Protein AF-A0A356CJ26-F1 (afdb_monomer)

Secondary structure (DSSP, 8-state):
-HHHHHHHHHHHHHHHHHHHHHHHHHSSPPSTTEEEEEEE-TTS-EEEEEEE-EEETTEEE--TTSSP-HHHHHHHH--EEEEEETTEEEEEE-----HHHHHHHHT-

Sequence (108 aa):
MIRKIAIGIVIAYASVVALFESLLGYYQPQSDGTLTITTTDAAGTEADRVLSSIRVKDRLYVAANHWPRAWYRQTLDNPDVMVTINGERAAYKAVSIGDEEHETVNSA

Structure (mmCIF, N/CA/C/O backbone):
data_AF-A0A356CJ26-F1
#
_entry.id   AF-A0A356CJ26-F1
#
loop_
_atom_site.group_PDB
_atom_site.id
_atom_site.type_symbol
_atom_site.label_atom_id
_atom_site.label_alt_id
_atom_site.label_comp_id
_atom_site.label_asym_id
_atom_site.label_entity_id
_atom_site.label_seq_id
_atom_site.pdbx_PDB_ins_code
_atom_site.Cartn_x
_atom_site.Cartn_y
_atom_site.Cartn_z
_atom_site.occupancy
_atom_site.B_iso_or_equiv
_atom_site.auth_seq_id
_atom_site.auth_comp_id
_atom_site.auth_asym_id
_atom_site.auth_atom_id
_atom_site.pdbx_PDB_model_num
ATOM 1 N N . MET A 1 1 ? 31.639 3.387 -44.462 1.00 74.62 1 MET A N 1
ATOM 2 C CA . MET A 1 1 ? 30.289 2.776 -44.468 1.00 74.62 1 MET A CA 1
ATOM 3 C C . MET A 1 1 ? 29.893 2.286 -43.075 1.00 74.62 1 MET A C 1
ATOM 5 O O . MET A 1 1 ? 28.924 2.796 -42.533 1.00 74.62 1 MET A O 1
ATOM 9 N N . ILE A 1 2 ? 30.711 1.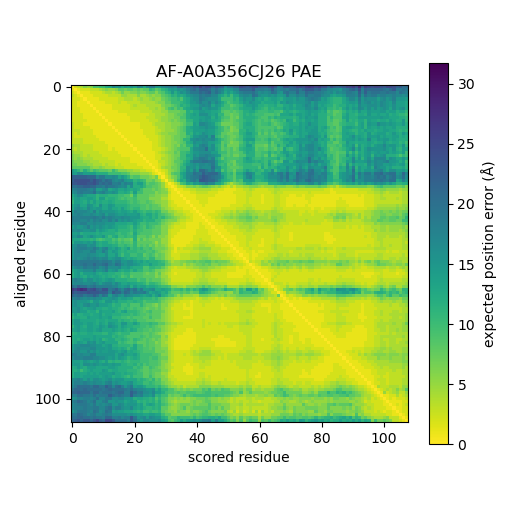437 -42.442 1.00 87.12 2 ILE A N 1
ATOM 10 C CA . ILE A 1 2 ? 30.500 0.883 -41.086 1.00 87.12 2 ILE A CA 1
ATOM 11 C C . ILE A 1 2 ? 30.218 1.948 -40.010 1.00 87.12 2 ILE A C 1
ATOM 13 O O . ILE A 1 2 ? 29.258 1.810 -39.268 1.00 87.12 2 ILE A O 1
ATOM 17 N N . ARG A 1 3 ? 30.970 3.059 -39.967 1.00 89.81 3 ARG A N 1
ATOM 18 C CA . ARG A 1 3 ? 30.736 4.144 -38.987 1.00 89.81 3 ARG A CA 1
ATOM 19 C C . ARG A 1 3 ? 29.329 4.752 -39.074 1.00 89.81 3 ARG A C 1
ATOM 21 O O . ARG A 1 3 ? 28.732 5.044 -38.049 1.00 89.81 3 ARG A O 1
ATOM 28 N N . LYS A 1 4 ? 28.797 4.938 -40.288 1.00 90.44 4 LYS A N 1
ATOM 29 C CA . LYS A 1 4 ? 27.446 5.490 -40.490 1.00 90.44 4 LYS A CA 1
ATOM 30 C C . LYS A 1 4 ? 26.374 4.488 -40.056 1.00 90.44 4 LYS A C 1
ATOM 32 O O . LYS A 1 4 ? 25.396 4.887 -39.441 1.00 90.44 4 LYS A O 1
ATOM 37 N N . ILE A 1 5 ? 26.605 3.202 -40.324 1.00 93.50 5 ILE A N 1
ATOM 38 C CA . ILE A 1 5 ? 25.736 2.105 -39.881 1.00 93.50 5 ILE A CA 1
ATOM 39 C C . ILE A 1 5 ? 25.729 2.020 -38.349 1.00 93.50 5 ILE A C 1
ATOM 41 O O . ILE A 1 5 ? 24.662 1.998 -37.754 1.00 93.50 5 ILE A O 1
ATOM 45 N N . ALA A 1 6 ? 26.899 2.065 -37.705 1.00 95.44 6 ALA A N 1
ATOM 46 C CA . ALA A 1 6 ? 27.014 2.026 -36.248 1.00 95.44 6 ALA A CA 1
ATOM 47 C C . ALA A 1 6 ? 26.295 3.208 -35.575 1.00 95.44 6 ALA A C 1
ATOM 49 O O . ALA A 1 6 ? 25.534 3.007 -34.635 1.00 95.44 6 ALA A O 1
ATOM 50 N N . ILE A 1 7 ? 26.476 4.428 -36.096 1.00 96.88 7 ILE A N 1
ATOM 51 C CA . ILE A 1 7 ? 25.756 5.613 -35.604 1.00 96.88 7 ILE A CA 1
ATOM 52 C C . ILE A 1 7 ? 24.243 5.443 -35.795 1.00 96.88 7 ILE A C 1
ATOM 54 O O . ILE A 1 7 ? 23.480 5.717 -34.874 1.00 96.88 7 ILE A O 1
ATOM 58 N N . GLY A 1 8 ? 23.810 4.951 -36.960 1.00 96.88 8 GLY A N 1
ATOM 59 C CA . GLY A 1 8 ? 22.398 4.682 -37.232 1.00 96.88 8 GLY A CA 1
ATOM 60 C C . GLY A 1 8 ? 21.783 3.677 -36.255 1.00 96.88 8 GLY A C 1
ATOM 61 O O . GLY A 1 8 ? 20.689 3.915 -35.756 1.00 96.88 8 GLY A O 1
ATOM 62 N N . ILE A 1 9 ? 22.507 2.604 -35.922 1.00 97.56 9 ILE A N 1
ATOM 63 C CA . ILE A 1 9 ? 22.068 1.596 -34.944 1.00 97.56 9 ILE A CA 1
ATOM 64 C C . ILE A 1 9 ? 21.911 2.212 -33.551 1.00 97.56 9 ILE A C 1
ATOM 66 O O . ILE A 1 9 ? 20.902 1.971 -32.895 1.00 97.56 9 ILE A O 1
ATOM 70 N N . VAL A 1 10 ? 22.870 3.031 -33.107 1.00 98.06 10 VAL A N 1
ATOM 71 C CA . VAL A 1 10 ? 22.801 3.688 -31.790 1.00 98.06 10 VAL A CA 1
ATOM 72 C C . VAL A 1 10 ? 21.599 4.626 -31.704 1.00 98.06 10 VAL A C 1
ATOM 74 O O . VAL A 1 10 ? 20.876 4.596 -30.711 1.00 98.06 10 VAL A O 1
ATOM 77 N N . ILE A 1 11 ? 21.355 5.424 -32.747 1.00 98.19 11 ILE A N 1
ATOM 78 C CA . ILE A 1 11 ? 20.201 6.331 -32.791 1.00 98.19 11 ILE A CA 1
ATOM 79 C C . ILE A 1 11 ? 18.897 5.532 -32.772 1.00 98.19 11 ILE A C 1
ATOM 81 O O . ILE A 1 11 ? 18.023 5.827 -31.964 1.00 98.19 11 ILE A O 1
ATOM 85 N N . ALA A 1 12 ? 18.782 4.496 -33.608 1.00 97.88 12 ALA A N 1
ATOM 86 C CA . ALA A 1 12 ? 17.591 3.654 -33.653 1.00 97.88 12 ALA A CA 1
ATOM 87 C C . ALA A 1 12 ? 17.308 3.002 -32.292 1.00 97.88 12 ALA A C 1
ATOM 89 O O . ALA A 1 12 ? 16.176 3.040 -31.816 1.00 97.88 12 ALA A O 1
ATOM 90 N N . TYR A 1 13 ? 18.339 2.467 -31.634 1.00 97.88 13 TYR A N 1
ATOM 91 C CA . TYR A 1 13 ? 18.213 1.894 -30.298 1.00 97.88 13 TYR A CA 1
ATOM 92 C C . TYR A 1 13 ? 17.757 2.936 -29.270 1.00 97.88 13 TYR A C 1
ATOM 94 O O . TYR A 1 13 ? 16.802 2.691 -28.539 1.00 97.88 13 TYR A O 1
ATOM 102 N N . ALA A 1 14 ? 18.384 4.116 -29.246 1.00 98.19 14 ALA A N 1
ATOM 103 C CA . ALA A 1 14 ? 18.005 5.188 -28.330 1.00 98.19 14 ALA A CA 1
ATOM 104 C C . ALA A 1 14 ? 16.548 5.635 -28.537 1.00 98.19 14 ALA A C 1
ATOM 106 O O . ALA A 1 14 ? 15.834 5.858 -27.563 1.00 98.19 14 ALA A O 1
ATOM 107 N N . SER A 1 15 ? 16.083 5.715 -29.788 1.00 98.00 15 SER A N 1
ATOM 108 C CA . SER A 1 15 ? 14.684 6.027 -30.100 1.00 98.00 15 SER A CA 1
ATOM 109 C C . SER A 1 15 ? 13.721 4.941 -29.620 1.00 98.00 15 SER A C 1
ATOM 111 O O . SER A 1 15 ? 12.669 5.271 -29.080 1.00 98.00 15 SER A O 1
ATOM 113 N N . VAL A 1 16 ? 14.078 3.660 -29.775 1.00 98.12 16 VAL A N 1
ATOM 114 C CA . VAL A 1 16 ? 13.275 2.541 -29.259 1.00 98.12 16 VAL A CA 1
ATOM 115 C C . VAL A 1 16 ? 13.189 2.609 -27.737 1.00 98.12 16 VAL A C 1
ATOM 117 O O . VAL A 1 16 ? 12.087 2.558 -27.203 1.00 98.12 16 VAL A O 1
ATOM 120 N N . VAL A 1 17 ? 14.315 2.792 -27.041 1.00 97.94 17 VAL A N 1
ATOM 121 C CA . VAL A 1 17 ? 14.335 2.926 -25.575 1.00 97.94 17 VAL A CA 1
ATOM 122 C C . VAL A 1 17 ? 13.473 4.102 -25.126 1.00 97.94 17 VAL A C 1
ATOM 124 O O . VAL A 1 17 ? 12.599 3.923 -24.288 1.00 97.94 17 VAL A O 1
ATOM 127 N N . ALA A 1 18 ? 13.651 5.284 -25.721 1.00 97.81 18 ALA A N 1
ATOM 128 C CA . ALA A 1 18 ? 12.865 6.463 -25.362 1.00 97.81 18 ALA A CA 1
ATOM 129 C C . ALA A 1 18 ? 11.354 6.239 -25.552 1.00 97.81 18 ALA A C 1
ATOM 131 O O . ALA A 1 18 ? 10.558 6.653 -24.706 1.00 97.81 18 ALA A O 1
ATOM 132 N N . LEU A 1 19 ? 10.957 5.560 -26.635 1.00 97.62 19 LEU A N 1
ATOM 133 C CA . LEU A 1 19 ? 9.562 5.206 -26.881 1.00 97.62 19 LEU A CA 1
ATOM 134 C C . LEU A 1 19 ? 9.045 4.221 -25.825 1.00 97.62 19 LEU A C 1
ATOM 136 O O . LEU A 1 19 ? 7.975 4.445 -25.269 1.00 97.62 19 LEU A O 1
ATOM 140 N N . PHE A 1 20 ? 9.802 3.166 -25.520 1.00 96.75 20 PHE A N 1
ATOM 141 C CA . PHE A 1 20 ? 9.425 2.173 -24.512 1.00 96.75 20 PHE A CA 1
ATOM 142 C C . PHE A 1 20 ? 9.281 2.783 -23.117 1.00 96.75 20 PHE A C 1
ATOM 144 O O . PHE A 1 20 ? 8.260 2.560 -22.479 1.00 96.75 20 PHE A O 1
ATOM 151 N N . GLU A 1 21 ? 10.244 3.585 -22.663 1.00 94.81 21 GLU A N 1
ATOM 152 C CA . GLU A 1 21 ? 10.176 4.258 -21.357 1.00 94.81 21 GLU A CA 1
ATOM 153 C C . GLU A 1 21 ? 8.987 5.226 -21.283 1.00 94.81 21 GLU A C 1
ATOM 155 O O . GLU A 1 21 ? 8.269 5.265 -20.284 1.00 94.81 21 GLU A O 1
ATOM 160 N N . SER A 1 22 ? 8.709 5.953 -22.372 1.00 95.44 22 SER A N 1
ATOM 161 C CA . SER A 1 22 ? 7.529 6.824 -22.452 1.00 95.44 22 SER A CA 1
ATOM 162 C C . SER A 1 22 ? 6.226 6.023 -22.373 1.00 95.44 22 SER A C 1
ATOM 164 O O . SER A 1 22 ? 5.294 6.439 -21.690 1.00 95.44 22 SER A O 1
ATOM 166 N N . LEU A 1 23 ? 6.158 4.865 -23.041 1.00 94.62 23 LEU A N 1
ATOM 167 C CA . LEU A 1 23 ? 5.000 3.968 -22.990 1.00 94.62 23 LEU A CA 1
ATOM 168 C C . LEU A 1 23 ? 4.844 3.330 -21.606 1.00 94.62 23 LEU A C 1
ATOM 170 O O . LEU A 1 23 ? 3.722 3.247 -21.123 1.00 94.62 23 LEU A O 1
ATOM 174 N N . LEU A 1 24 ? 5.934 2.918 -20.952 1.00 89.81 24 LEU A N 1
ATOM 175 C CA . LEU A 1 24 ? 5.899 2.401 -19.583 1.00 89.81 24 LEU A CA 1
ATOM 176 C C . LEU A 1 24 ? 5.402 3.464 -18.606 1.00 89.81 24 LEU A C 1
ATOM 178 O O . LEU A 1 24 ? 4.546 3.158 -17.790 1.00 89.81 24 LEU A O 1
ATOM 182 N N . GLY A 1 25 ? 5.881 4.704 -18.707 1.00 84.44 25 GLY A N 1
ATOM 183 C CA . GLY A 1 25 ? 5.373 5.804 -17.885 1.00 84.44 25 GLY A CA 1
ATOM 184 C C . GLY A 1 25 ? 3.906 6.141 -18.176 1.00 84.44 25 GLY A C 1
ATOM 185 O O . GLY A 1 25 ? 3.145 6.406 -17.253 1.00 84.44 25 GLY A O 1
ATOM 186 N N . TYR A 1 26 ? 3.485 6.097 -19.444 1.00 85.62 26 TYR A N 1
ATOM 187 C CA . TYR A 1 26 ? 2.106 6.398 -19.847 1.00 85.62 26 TYR A CA 1
ATOM 188 C C . TYR A 1 26 ? 1.105 5.299 -19.455 1.00 85.62 26 TYR A C 1
ATOM 190 O O . TYR A 1 26 ? -0.002 5.604 -19.020 1.00 85.62 26 TYR A O 1
ATOM 198 N N . TYR A 1 27 ? 1.491 4.029 -19.601 1.00 82.50 27 TYR A N 1
ATOM 199 C CA . TYR A 1 27 ? 0.672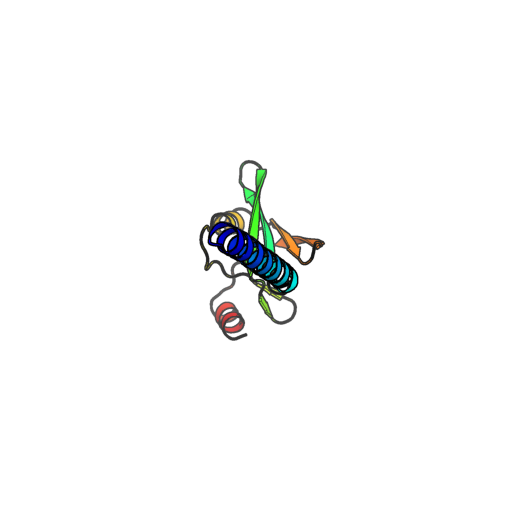 2.857 -19.273 1.00 82.50 27 TYR A CA 1
ATOM 200 C C . TYR A 1 27 ? 0.987 2.261 -17.900 1.00 82.50 27 TYR A C 1
ATOM 202 O O . TYR A 1 27 ? 0.511 1.167 -17.585 1.00 82.50 27 TYR A O 1
ATOM 210 N N . GLN A 1 28 ? 1.786 2.941 -17.078 1.00 76.06 28 GLN A N 1
ATOM 211 C CA . GLN A 1 28 ? 1.928 2.559 -15.683 1.00 76.06 28 GLN A CA 1
ATOM 212 C C . GLN A 1 28 ? 0.526 2.583 -15.066 1.00 76.06 28 GLN A C 1
ATOM 214 O O . GLN A 1 28 ? -0.182 3.582 -15.225 1.00 76.06 28 GLN A O 1
ATOM 219 N N . PRO A 1 29 ? 0.083 1.492 -14.416 1.00 61.59 29 PRO A N 1
ATOM 220 C CA . PRO A 1 29 ? -1.220 1.483 -13.778 1.00 61.59 29 PRO A CA 1
ATOM 221 C C . PRO A 1 29 ? -1.292 2.675 -12.822 1.00 61.59 29 PRO A C 1
ATOM 223 O O . PRO A 1 29 ? -0.432 2.838 -11.953 1.00 61.59 29 PRO A O 1
ATOM 226 N N . GLN A 1 30 ? -2.300 3.531 -13.011 1.00 65.06 30 GLN A N 1
ATOM 227 C CA . GLN A 1 30 ? -2.663 4.510 -11.993 1.00 65.06 30 GLN A CA 1
ATOM 228 C C . GLN A 1 30 ? -2.959 3.732 -10.708 1.00 65.06 30 GLN A C 1
ATOM 230 O O . GLN A 1 30 ? -3.367 2.576 -10.776 1.00 65.06 30 GLN A O 1
ATOM 235 N N . SER A 1 31 ? -2.730 4.331 -9.540 1.00 60.16 31 SER A N 1
ATOM 236 C CA . SER A 1 31 ? -2.812 3.677 -8.222 1.00 60.16 31 SER A CA 1
ATOM 237 C C . SER A 1 31 ? -4.160 3.019 -7.881 1.00 60.16 31 SER A C 1
ATOM 239 O O . SER A 1 31 ? -4.317 2.528 -6.764 1.00 60.16 31 SER A O 1
ATOM 241 N N . ASP A 1 32 ? -5.115 2.978 -8.809 1.00 64.69 32 ASP A N 1
ATOM 242 C CA . ASP A 1 32 ? -6.314 2.153 -8.764 1.00 64.69 32 ASP A CA 1
ATOM 243 C C . ASP A 1 32 ? -5.946 0.694 -8.466 1.00 64.69 32 ASP A C 1
ATOM 245 O O . ASP A 1 32 ? -5.371 -0.030 -9.275 1.00 64.69 32 ASP A O 1
ATOM 249 N N . GLY A 1 33 ? -6.250 0.276 -7.237 1.00 82.06 33 GLY A N 1
ATOM 250 C CA . GLY A 1 33 ? -5.913 -1.052 -6.721 1.00 82.06 33 GLY A CA 1
ATOM 251 C C . GLY A 1 33 ? -4.671 -1.093 -5.829 1.00 82.06 33 GLY A C 1
ATOM 252 O O . GLY A 1 33 ? -4.243 -2.177 -5.438 1.00 82.06 33 GLY A O 1
ATOM 253 N N . THR A 1 34 ? -4.102 0.057 -5.453 1.00 89.56 34 THR A N 1
ATOM 254 C CA . THR A 1 34 ? -3.064 0.159 -4.416 1.00 89.56 34 THR A CA 1
ATOM 255 C C . THR A 1 34 ? -3.413 1.181 -3.338 1.00 89.56 34 THR A C 1
ATOM 257 O O . THR A 1 34 ? -4.291 2.026 -3.507 1.00 89.56 34 THR A O 1
ATOM 260 N N . LEU A 1 35 ? -2.750 1.064 -2.193 1.00 93.12 35 LEU A N 1
ATOM 261 C CA . LEU A 1 35 ? -2.728 2.054 -1.122 1.00 93.12 35 LEU A CA 1
ATOM 262 C C . LEU A 1 35 ? -1.343 2.079 -0.487 1.00 93.12 35 LEU A C 1
ATOM 264 O O . LEU A 1 35 ? -0.628 1.076 -0.523 1.00 93.12 35 LEU A O 1
ATOM 268 N N . THR A 1 36 ? -0.991 3.195 0.139 1.00 94.50 36 THR A N 1
ATOM 269 C CA . THR A 1 36 ? 0.165 3.261 1.037 1.00 94.50 36 THR A CA 1
ATOM 270 C C . THR A 1 36 ? -0.332 3.224 2.471 1.00 94.50 36 THR A C 1
ATOM 272 O O . THR A 1 36 ? -1.078 4.114 2.873 1.00 94.50 36 THR A O 1
ATOM 275 N N . ILE A 1 37 ? 0.070 2.211 3.236 1.00 96.00 37 ILE A N 1
ATOM 276 C CA . ILE A 1 37 ? -0.099 2.187 4.690 1.00 96.00 37 ILE A CA 1
ATOM 277 C C . ILE A 1 37 ? 1.153 2.780 5.338 1.00 96.00 37 ILE A C 1
ATOM 279 O O . ILE A 1 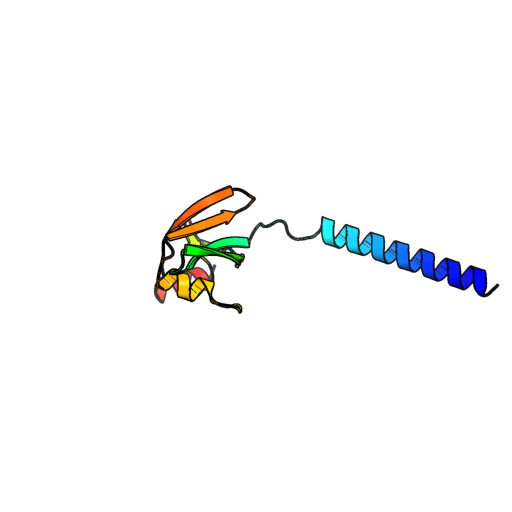37 ? 2.269 2.410 4.974 1.00 96.00 37 ILE A O 1
ATOM 283 N N . THR A 1 38 ? 0.961 3.677 6.294 1.00 97.38 38 THR A N 1
ATOM 284 C CA . THR A 1 38 ? 2.012 4.216 7.154 1.00 97.38 38 THR A CA 1
ATOM 285 C C . THR A 1 38 ? 1.791 3.678 8.559 1.00 97.38 38 THR A C 1
ATOM 287 O O . THR A 1 38 ? 0.746 3.929 9.168 1.00 97.38 38 THR A O 1
ATOM 290 N N . THR A 1 39 ? 2.766 2.930 9.065 1.00 97.00 39 THR A N 1
ATOM 291 C CA . THR A 1 39 ? 2.772 2.374 10.423 1.00 97.00 39 THR A CA 1
ATOM 292 C C . THR A 1 39 ? 3.808 3.086 11.277 1.00 97.00 39 THR A C 1
ATOM 294 O O . THR A 1 39 ? 4.856 3.488 10.776 1.00 97.00 39 THR A O 1
ATOM 297 N N . THR A 1 40 ? 3.535 3.218 12.571 1.00 95.38 40 THR A N 1
ATOM 298 C CA . THR A 1 40 ? 4.456 3.835 13.531 1.00 95.38 40 THR A CA 1
ATOM 299 C C . THR A 1 40 ? 4.976 2.772 14.486 1.00 95.38 40 THR A C 1
ATOM 301 O O . THR A 1 40 ? 4.188 2.067 15.118 1.00 95.38 40 THR A O 1
ATOM 304 N N . ASP A 1 41 ? 6.297 2.636 14.583 1.00 91.88 41 ASP A N 1
ATOM 305 C CA . ASP A 1 41 ? 6.921 1.703 15.520 1.00 91.88 41 ASP A CA 1
ATOM 306 C C . ASP A 1 41 ? 6.942 2.231 16.968 1.00 91.88 41 ASP A C 1
ATOM 308 O O . ASP A 1 41 ? 6.552 3.362 17.259 1.00 91.88 41 ASP A O 1
ATOM 312 N N . ALA A 1 42 ? 7.421 1.402 17.900 1.00 89.88 42 ALA A N 1
ATOM 313 C CA . ALA A 1 42 ? 7.500 1.753 19.319 1.00 89.88 42 ALA A CA 1
ATOM 314 C C . ALA A 1 42 ? 8.446 2.934 19.623 1.00 89.88 42 ALA A C 1
ATOM 316 O O . ALA A 1 42 ? 8.344 3.533 20.692 1.00 89.88 42 ALA A O 1
ATOM 317 N N . ALA A 1 43 ? 9.363 3.270 18.710 1.00 92.12 43 ALA A N 1
ATOM 318 C CA . ALA A 1 43 ? 10.239 4.434 18.824 1.00 92.12 43 ALA A CA 1
ATOM 319 C C . ALA A 1 43 ? 9.609 5.706 18.222 1.00 92.12 43 ALA A C 1
ATOM 321 O O . ALA A 1 43 ? 10.227 6.769 18.270 1.00 92.12 43 ALA A O 1
ATOM 322 N N . GLY A 1 44 ? 8.393 5.615 17.672 1.00 92.25 44 GLY A N 1
ATOM 323 C CA . GLY A 1 44 ? 7.714 6.719 16.998 1.00 92.25 44 GLY A CA 1
ATOM 324 C C . GLY A 1 44 ? 8.140 6.908 15.540 1.00 92.25 44 GLY A C 1
ATOM 325 O O . GLY A 1 44 ? 7.809 7.930 14.944 1.00 92.25 44 GLY A O 1
ATOM 326 N N . THR A 1 45 ? 8.873 5.958 14.954 1.00 95.00 45 THR A N 1
ATOM 327 C CA . THR A 1 45 ? 9.329 6.047 13.563 1.00 95.00 45 THR A CA 1
ATOM 328 C C . THR A 1 45 ? 8.218 5.593 12.626 1.00 95.00 45 THR A C 1
ATOM 330 O O . THR A 1 45 ? 7.719 4.472 12.748 1.00 95.00 45 THR A O 1
ATOM 333 N N . GLU A 1 46 ? 7.845 6.449 11.675 1.00 95.44 46 GLU A N 1
ATOM 334 C CA . GLU A 1 46 ? 6.911 6.093 10.607 1.00 95.44 46 GLU A CA 1
ATOM 335 C C . GLU A 1 46 ? 7.608 5.287 9.502 1.00 95.44 46 GLU A C 1
ATOM 337 O O . GLU A 1 46 ? 8.734 5.590 9.098 1.00 95.44 46 GLU A O 1
ATOM 342 N N . ALA A 1 47 ? 6.920 4.271 8.988 1.00 94.69 47 ALA A N 1
ATOM 343 C CA . ALA A 1 47 ? 7.354 3.478 7.849 1.00 94.69 47 ALA A CA 1
ATOM 344 C C . ALA A 1 47 ? 6.206 3.290 6.854 1.00 94.69 47 ALA A C 1
ATOM 346 O O . ALA A 1 47 ? 5.118 2.842 7.218 1.00 94.69 47 ALA A O 1
ATOM 347 N N . ASP A 1 48 ? 6.484 3.581 5.584 1.00 94.94 48 ASP A N 1
ATOM 348 C CA . ASP A 1 48 ? 5.515 3.455 4.500 1.00 94.94 48 ASP A CA 1
ATOM 349 C C . ASP A 1 48 ? 5.610 2.101 3.800 1.00 94.94 48 ASP A C 1
ATOM 351 O O . ASP A 1 48 ? 6.694 1.554 3.550 1.00 94.94 48 ASP A O 1
ATOM 355 N N . ARG A 1 49 ? 4.451 1.578 3.397 1.00 93.88 49 ARG A N 1
ATOM 356 C CA . ARG A 1 49 ? 4.365 0.393 2.554 1.00 93.88 49 ARG A CA 1
ATOM 357 C C . ARG A 1 49 ? 3.238 0.500 1.539 1.00 93.88 49 ARG A C 1
ATOM 359 O O . ARG A 1 49 ? 2.078 0.649 1.900 1.00 93.88 49 ARG A O 1
ATOM 366 N N . VAL A 1 50 ? 3.583 0.310 0.267 1.00 92.19 50 VAL A N 1
ATOM 367 C CA . VAL A 1 50 ? 2.597 0.140 -0.807 1.00 92.19 50 VAL A CA 1
ATOM 368 C C . VAL A 1 50 ? 2.048 -1.286 -0.774 1.00 92.19 50 VAL A C 1
ATOM 370 O O . VAL A 1 50 ? 2.815 -2.255 -0.754 1.00 92.19 50 VAL A O 1
ATOM 373 N N . LEU A 1 51 ? 0.725 -1.401 -0.758 1.00 91.94 51 LEU A N 1
ATOM 374 C CA . LEU A 1 51 ? -0.033 -2.648 -0.732 1.00 91.94 51 LEU A CA 1
ATOM 375 C C . LEU A 1 51 ? -1.109 -2.623 -1.815 1.00 91.94 51 LEU A C 1
ATOM 377 O O . LEU A 1 51 ? -1.596 -1.557 -2.189 1.00 91.94 51 LEU A O 1
ATOM 381 N N . SER A 1 52 ? -1.516 -3.801 -2.283 1.00 90.56 52 SER A N 1
ATOM 382 C CA . SER A 1 52 ? -2.730 -3.932 -3.087 1.00 90.56 52 SER A CA 1
ATOM 383 C C . SER A 1 52 ? -3.951 -3.608 -2.227 1.00 90.56 52 SER A C 1
ATOM 385 O O . SER A 1 52 ? -4.074 -4.127 -1.116 1.00 90.56 52 SER A O 1
ATOM 387 N N . SER A 1 53 ? -4.839 -2.759 -2.737 1.00 90.69 53 SER A N 1
ATOM 388 C CA . SER A 1 53 ? -6.102 -2.422 -2.091 1.00 90.69 53 SER A CA 1
ATOM 389 C C . SER A 1 53 ? -7.219 -3.308 -2.633 1.00 90.69 53 SER A C 1
ATOM 391 O O . SER A 1 53 ? -7.424 -3.413 -3.840 1.00 90.69 53 SER A O 1
ATOM 393 N N . ILE A 1 54 ? -7.944 -3.955 -1.724 1.00 91.00 54 ILE A N 1
ATOM 394 C CA . ILE A 1 54 ? -9.111 -4.776 -2.042 1.00 91.00 54 ILE A CA 1
ATOM 395 C C . ILE A 1 54 ? -10.323 -4.074 -1.434 1.00 91.00 54 ILE A C 1
ATOM 397 O O . ILE A 1 54 ? -10.343 -3.788 -0.236 1.00 91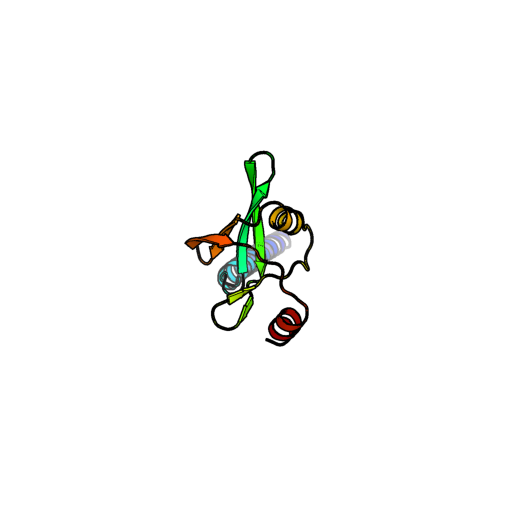.00 54 ILE A O 1
ATOM 401 N N . ARG A 1 55 ? -11.327 -3.755 -2.252 1.00 89.75 55 ARG A N 1
ATOM 402 C CA . ARG A 1 55 ? -12.563 -3.107 -1.796 1.00 89.75 55 ARG A CA 1
ATOM 403 C C . ARG A 1 55 ? -13.716 -4.088 -1.907 1.00 89.75 55 ARG A C 1
ATOM 405 O O . ARG A 1 55 ? -14.071 -4.491 -3.008 1.00 89.75 55 ARG A O 1
ATOM 412 N N . VAL A 1 56 ? -14.310 -4.436 -0.770 1.00 89.06 56 VAL A N 1
ATOM 413 C CA . VAL A 1 56 ? -15.514 -5.272 -0.713 1.00 89.06 56 VAL A CA 1
ATOM 414 C C . VAL A 1 56 ? -16.567 -4.505 0.071 1.00 89.06 56 VAL A C 1
ATOM 416 O O . VAL A 1 56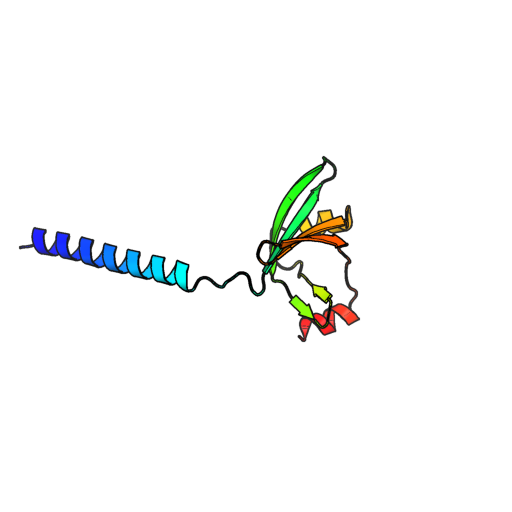 ? -16.365 -4.193 1.246 1.00 89.06 56 VAL A O 1
ATOM 419 N N . LYS A 1 57 ? -17.692 -4.191 -0.585 1.00 86.62 57 LYS A N 1
ATOM 420 C CA . LYS A 1 57 ? -18.719 -3.274 -0.057 1.00 86.62 57 LYS A CA 1
ATOM 421 C C . LYS A 1 57 ? -18.068 -1.930 0.326 1.00 86.62 57 LYS A C 1
ATOM 423 O O . LYS A 1 57 ? -17.327 -1.373 -0.476 1.00 86.62 57 LYS A O 1
ATOM 428 N N . ASP A 1 58 ? -18.287 -1.456 1.550 1.00 86.25 58 ASP A N 1
ATOM 429 C CA . ASP A 1 58 ? -17.751 -0.190 2.068 1.00 86.25 58 ASP A CA 1
ATOM 430 C C . ASP A 1 58 ? -16.462 -0.369 2.892 1.00 86.25 58 ASP A C 1
ATOM 432 O O . ASP A 1 58 ? -16.098 0.496 3.690 1.00 86.25 58 ASP A O 1
ATOM 436 N N . ARG A 1 59 ? -15.778 -1.514 2.757 1.00 89.69 59 ARG A N 1
ATOM 437 C CA . ARG A 1 59 ? -14.578 -1.846 3.535 1.00 89.69 59 ARG A CA 1
ATOM 438 C C . ARG A 1 59 ? -13.341 -1.978 2.657 1.00 89.69 59 ARG A C 1
ATOM 440 O O . ARG A 1 59 ? -13.399 -2.429 1.511 1.00 89.69 59 ARG A O 1
ATOM 447 N N . LEU A 1 60 ? -12.214 -1.585 3.242 1.00 92.69 60 LEU A N 1
ATOM 448 C CA . LEU A 1 60 ? -10.893 -1.632 2.640 1.00 92.69 60 LEU A CA 1
ATOM 449 C C . LEU A 1 60 ? -10.078 -2.752 3.281 1.00 92.69 60 LEU A C 1
ATOM 451 O O . LEU A 1 60 ? -9.902 -2.778 4.497 1.00 92.69 60 LEU A O 1
ATOM 455 N N . TYR A 1 61 ? -9.558 -3.642 2.447 1.00 93.69 61 TYR A N 1
ATOM 456 C CA . TYR A 1 61 ? -8.777 -4.796 2.858 1.00 93.69 61 TYR A CA 1
ATOM 457 C C . TYR A 1 61 ? -7.394 -4.765 2.217 1.00 93.69 61 TYR A C 1
ATOM 459 O O . TYR A 1 61 ? -7.199 -4.267 1.105 1.00 93.69 61 TYR A O 1
ATOM 467 N N . VAL A 1 62 ? -6.437 -5.346 2.935 1.00 93.62 62 VAL A N 1
ATOM 468 C CA . VAL A 1 62 ? -5.074 -5.596 2.469 1.00 93.62 62 VAL A CA 1
ATOM 469 C C . VAL A 1 62 ? -4.664 -7.008 2.848 1.00 93.62 62 VAL A C 1
ATOM 471 O O . VAL A 1 62 ? -5.016 -7.506 3.916 1.00 93.62 62 VAL A O 1
ATOM 474 N N . ALA A 1 63 ? -3.885 -7.651 1.986 1.00 92.06 63 ALA A N 1
ATOM 475 C CA . ALA A 1 63 ? -3.345 -8.974 2.258 1.00 92.06 63 ALA A CA 1
ATOM 476 C C . ALA A 1 63 ? -1.904 -8.877 2.777 1.00 92.06 63 ALA A C 1
ATOM 478 O O . ALA A 1 63 ? -1.033 -8.267 2.155 1.00 92.06 63 ALA A O 1
ATOM 479 N N . ALA A 1 64 ? -1.610 -9.567 3.881 1.00 90.62 64 ALA A N 1
ATOM 480 C CA . ALA A 1 64 ? -0.249 -9.742 4.390 1.00 90.62 64 ALA A CA 1
ATOM 481 C C . ALA A 1 64 ? 0.522 -10.843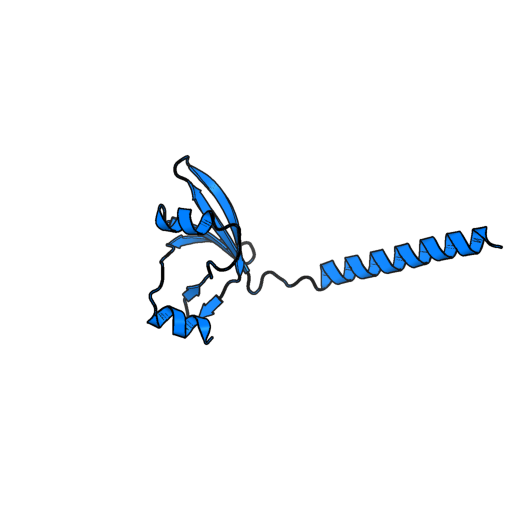 3.632 1.00 90.62 64 ALA A C 1
ATOM 483 O O . ALA A 1 64 ? 1.185 -11.684 4.237 1.00 90.62 64 ALA A O 1
ATOM 484 N N . ASN A 1 65 ? 0.431 -10.870 2.300 1.00 84.31 65 ASN A N 1
ATOM 485 C CA . ASN A 1 65 ? 0.993 -11.927 1.454 1.00 84.31 65 ASN A CA 1
ATOM 486 C C . ASN A 1 65 ? 2.439 -11.644 0.991 1.00 84.31 65 ASN A C 1
ATOM 488 O O . ASN A 1 65 ? 3.244 -12.574 0.935 1.00 84.31 65 ASN A O 1
ATOM 492 N N . HIS A 1 66 ? 2.833 -10.388 0.766 1.00 77.69 66 HIS A N 1
ATOM 493 C CA . HIS A 1 66 ? 4.164 -10.047 0.230 1.00 77.69 66 HIS A CA 1
ATOM 494 C C . HIS A 1 66 ? 5.200 -9.675 1.306 1.00 77.69 66 HIS A C 1
ATOM 496 O O . HIS A 1 66 ? 4.866 -9.105 2.342 1.00 77.69 66 HIS A O 1
ATOM 502 N N . TRP A 1 67 ? 6.478 -9.985 1.059 1.00 71.88 67 TRP A N 1
ATOM 503 C CA . TRP A 1 67 ? 7.612 -9.543 1.885 1.00 71.88 67 TRP A CA 1
ATOM 504 C C . TRP A 1 67 ? 8.151 -8.175 1.430 1.00 71.88 67 TRP A C 1
ATOM 506 O O . TRP A 1 67 ? 8.081 -7.861 0.238 1.00 71.88 67 TRP A O 1
ATOM 516 N N . PRO A 1 68 ? 8.744 -7.368 2.332 1.00 87.69 68 PRO A N 1
ATOM 517 C CA . PRO A 1 68 ? 8.812 -7.512 3.796 1.00 87.69 68 PRO A CA 1
ATOM 518 C C . PRO A 1 68 ? 7.492 -7.183 4.529 1.00 87.69 68 PRO A C 1
ATOM 520 O O . PRO A 1 68 ? 6.712 -6.344 4.087 1.00 87.69 68 PRO A O 1
ATOM 523 N N . ARG A 1 69 ? 7.270 -7.825 5.690 1.00 91.94 69 ARG A N 1
ATOM 524 C CA . ARG A 1 69 ? 6.024 -7.755 6.497 1.00 91.94 69 ARG A CA 1
ATOM 525 C C . ARG A 1 69 ? 6.182 -7.037 7.848 1.00 91.94 69 ARG A C 1
ATOM 527 O O . ARG A 1 69 ? 5.490 -7.362 8.809 1.00 91.94 69 ARG A O 1
ATOM 534 N N . ALA A 1 70 ? 7.127 -6.104 7.960 1.00 92.44 70 ALA A N 1
ATOM 535 C CA . ALA A 1 70 ? 7.298 -5.326 9.191 1.00 92.44 70 ALA A CA 1
ATOM 536 C C . ALA A 1 70 ? 6.019 -4.549 9.547 1.00 92.44 70 ALA A C 1
ATOM 538 O O . ALA A 1 70 ? 5.569 -4.642 10.684 1.00 92.44 70 ALA A O 1
ATOM 539 N N . TRP A 1 71 ? 5.396 -3.923 8.542 1.00 93.94 71 TRP A N 1
ATOM 540 C CA . TRP A 1 71 ? 4.117 -3.220 8.660 1.00 93.94 71 TRP A CA 1
ATOM 541 C C . TRP A 1 71 ? 3.042 -4.079 9.341 1.00 93.94 71 TRP A C 1
ATOM 543 O O . TRP A 1 71 ? 2.401 -3.622 10.272 1.00 93.94 71 TRP A O 1
ATOM 553 N N . TYR A 1 72 ? 2.899 -5.354 8.955 1.00 95.00 72 TYR A N 1
ATOM 554 C CA . TYR A 1 72 ? 1.866 -6.232 9.508 1.00 95.00 72 TYR A CA 1
ATOM 555 C C . TYR A 1 72 ? 2.061 -6.448 11.011 1.00 95.00 72 TYR A C 1
ATOM 557 O O . TYR A 1 72 ? 1.126 -6.294 11.786 1.00 95.00 72 TYR A O 1
ATOM 565 N N . ARG A 1 73 ? 3.292 -6.740 11.448 1.00 93.06 73 ARG A N 1
ATOM 566 C CA . ARG A 1 73 ? 3.586 -6.891 12.883 1.00 93.06 73 ARG A CA 1
ATOM 567 C C . ARG A 1 73 ? 3.346 -5.587 13.639 1.00 93.06 73 ARG A C 1
ATOM 569 O O . ARG A 1 73 ? 2.717 -5.612 14.685 1.00 93.06 73 ARG A O 1
ATOM 576 N N . GLN A 1 74 ? 3.756 -4.459 13.061 1.00 94.69 74 GLN A N 1
ATOM 577 C CA . GLN A 1 74 ? 3.506 -3.146 13.650 1.00 94.69 74 GLN A CA 1
ATOM 578 C C . GLN A 1 74 ? 2.008 -2.852 13.782 1.00 94.69 74 GLN A C 1
ATOM 580 O O . GLN A 1 74 ? 1.619 -2.303 14.799 1.00 94.69 74 GLN A O 1
ATOM 585 N N . THR A 1 75 ? 1.157 -3.283 12.840 1.00 95.62 75 THR A N 1
ATOM 586 C CA . THR A 1 75 ? -0.305 -3.132 12.983 1.00 95.62 75 THR A CA 1
ATOM 587 C C . THR A 1 75 ? -0.921 -3.991 14.086 1.00 95.62 75 THR A C 1
ATOM 589 O O . THR A 1 75 ? -1.996 -3.658 14.575 1.00 95.62 75 THR A O 1
ATOM 592 N N . LEU A 1 76 ? -0.267 -5.091 14.482 1.00 93.75 76 LEU A N 1
ATOM 593 C CA . LEU A 1 76 ? -0.712 -5.901 15.621 1.00 93.75 76 LEU A CA 1
ATOM 594 C C . LEU A 1 76 ? -0.388 -5.212 16.954 1.00 93.75 76 LEU A C 1
ATOM 596 O O . LEU A 1 76 ? -1.171 -5.323 17.893 1.00 93.75 76 LEU A O 1
ATOM 600 N N . ASP A 1 77 ? 0.736 -4.494 17.016 1.00 93.62 77 ASP A N 1
ATOM 601 C CA . ASP A 1 77 ? 1.181 -3.772 18.214 1.00 93.62 77 ASP A CA 1
ATOM 602 C C . ASP A 1 77 ? 0.513 -2.388 18.336 1.00 93.62 77 ASP A C 1
ATOM 604 O O . ASP A 1 77 ? 0.087 -1.986 19.418 1.00 93.62 77 ASP A O 1
ATOM 608 N N . ASN A 1 78 ? 0.403 -1.664 17.219 1.00 95.69 78 ASN A N 1
ATOM 609 C CA . ASN A 1 78 ? -0.239 -0.361 17.092 1.00 95.69 78 ASN A CA 1
ATOM 610 C C . ASN A 1 78 ? -1.201 -0.360 15.884 1.00 95.69 78 ASN A C 1
ATOM 612 O O . ASN A 1 78 ? -0.759 -0.206 14.742 1.00 95.69 78 ASN A O 1
ATOM 616 N N . PRO A 1 79 ? -2.516 -0.526 16.111 1.00 96.62 79 PRO A N 1
ATOM 617 C CA . PRO A 1 79 ? -3.490 -0.616 15.029 1.00 96.62 79 PRO A CA 1
ATOM 618 C C . PRO A 1 79 ? -3.832 0.740 14.399 1.00 96.62 79 PRO A C 1
ATOM 620 O O . PRO A 1 79 ? -4.477 0.757 13.351 1.00 96.62 79 PRO A O 1
ATOM 623 N N . ASP A 1 80 ? -3.445 1.862 15.007 1.00 97.38 80 ASP A N 1
ATOM 624 C CA . ASP A 1 80 ? -3.736 3.188 14.468 1.00 97.38 80 ASP A CA 1
ATOM 625 C C . ASP A 1 80 ? -2.716 3.525 13.371 1.00 97.38 80 ASP A C 1
ATOM 627 O O . ASP A 1 80 ? -1.512 3.630 13.614 1.00 97.38 80 ASP A O 1
ATOM 631 N N . VAL A 1 81 ? -3.202 3.659 12.137 1.00 97.44 81 VAL A N 1
ATOM 632 C CA . VAL A 1 81 ? -2.373 3.813 10.934 1.00 97.44 81 VAL A CA 1
ATOM 633 C C . VAL A 1 81 ? -2.865 4.959 10.066 1.00 97.44 81 VAL A C 1
ATOM 635 O O . VAL A 1 81 ? -4.044 5.317 10.081 1.00 97.44 81 VAL A O 1
ATOM 638 N N . MET A 1 82 ? -1.974 5.503 9.240 1.00 97.88 82 MET A N 1
ATOM 639 C CA . MET A 1 82 ? -2.382 6.391 8.153 1.00 97.88 82 MET A CA 1
ATOM 640 C C . MET A 1 82 ? -2.451 5.596 6.856 1.00 97.88 82 MET A C 1
ATOM 642 O O . MET A 1 82 ? -1.594 4.760 6.581 1.00 97.88 82 MET A O 1
ATOM 646 N N . VAL A 1 83 ? -3.467 5.862 6.045 1.00 96.56 83 VAL A N 1
ATOM 647 C CA . VAL A 1 83 ? -3.608 5.265 4.719 1.00 96.56 83 VAL A CA 1
ATOM 648 C C . VAL A 1 83 ? -3.697 6.379 3.696 1.00 96.56 83 VAL A C 1
ATOM 650 O O . VAL A 1 83 ? -4.474 7.319 3.862 1.00 96.56 83 VAL A O 1
ATOM 653 N N . THR A 1 84 ? -2.893 6.264 2.642 1.0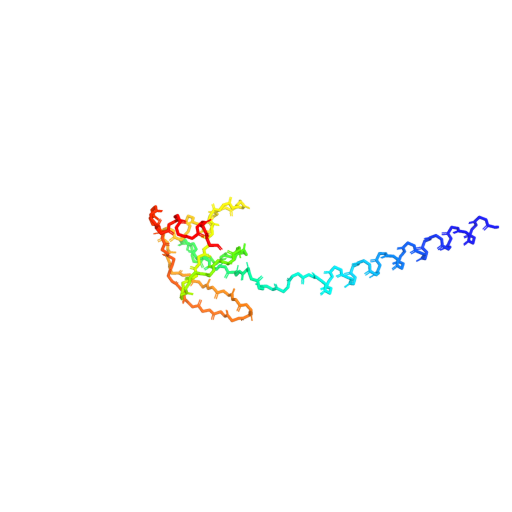0 95.44 84 THR A N 1
ATOM 654 C CA . THR A 1 84 ? -2.900 7.178 1.503 1.00 95.44 84 THR A CA 1
ATOM 655 C C . THR A 1 84 ? -3.415 6.463 0.262 1.00 95.44 84 THR A C 1
ATOM 657 O O . THR A 1 84 ? -2.868 5.431 -0.132 1.00 95.44 84 THR A O 1
ATOM 660 N N . ILE A 1 85 ? -4.454 7.016 -0.363 1.00 91.69 85 ILE A N 1
ATOM 661 C CA . ILE A 1 85 ? -5.047 6.512 -1.608 1.00 91.69 85 ILE A CA 1
ATOM 662 C C . ILE A 1 85 ? -5.228 7.697 -2.546 1.00 91.69 85 ILE A C 1
ATOM 664 O O . ILE A 1 85 ? -5.819 8.696 -2.156 1.00 91.69 85 ILE A O 1
ATOM 668 N N . ASN A 1 86 ? -4.718 7.602 -3.776 1.00 88.19 86 ASN A N 1
ATOM 669 C CA . ASN A 1 86 ? -4.838 8.665 -4.784 1.00 88.19 86 ASN A CA 1
ATOM 670 C C . ASN A 1 86 ? -4.384 10.054 -4.272 1.00 88.19 86 ASN A C 1
ATOM 672 O O . ASN A 1 86 ? -4.941 11.081 -4.643 1.00 88.19 86 ASN A O 1
ATOM 676 N N . GLY A 1 87 ? -3.367 10.078 -3.402 1.00 88.00 87 GLY A N 1
ATOM 677 C CA . GLY A 1 87 ? -2.825 11.297 -2.788 1.00 88.00 87 GLY A CA 1
ATOM 678 C C . GLY A 1 87 ? -3.575 11.793 -1.546 1.00 88.00 87 GLY A C 1
ATOM 679 O O . GLY A 1 87 ? -3.059 12.657 -0.841 1.00 88.00 87 GLY A O 1
ATOM 680 N N . GLU A 1 88 ? -4.739 11.229 -1.224 1.00 91.56 88 GLU A N 1
ATOM 681 C CA . GLU A 1 88 ? -5.496 11.571 -0.020 1.00 91.56 88 GLU A CA 1
ATOM 682 C C . GLU A 1 88 ? -5.058 10.701 1.158 1.00 91.56 88 GLU A C 1
ATOM 684 O O . GLU A 1 88 ? -5.148 9.474 1.097 1.00 91.56 88 GLU A O 1
ATOM 689 N N . ARG A 1 89 ? -4.587 11.341 2.236 1.00 95.31 89 ARG A N 1
ATOM 690 C CA . ARG A 1 89 ? -4.128 10.684 3.468 1.00 95.31 89 ARG A CA 1
ATOM 691 C C . ARG A 1 89 ? -5.185 10.815 4.562 1.00 95.31 89 ARG A C 1
ATOM 693 O O . ARG A 1 89 ? -5.578 11.925 4.910 1.00 95.31 89 ARG A O 1
ATOM 700 N N . ALA A 1 90 ? -5.600 9.691 5.140 1.00 96.50 90 ALA A N 1
ATOM 701 C CA . ALA A 1 90 ? -6.581 9.643 6.223 1.00 96.50 90 ALA A CA 1
ATOM 702 C C . ALA A 1 90 ? -6.187 8.630 7.308 1.00 96.50 90 ALA A C 1
ATOM 704 O O . ALA A 1 90 ? -5.407 7.709 7.059 1.00 96.50 90 ALA A O 1
ATOM 705 N N . ALA A 1 91 ? -6.708 8.828 8.520 1.00 97.25 91 ALA A N 1
ATOM 706 C CA . ALA A 1 91 ? -6.483 7.936 9.654 1.00 97.25 91 ALA A CA 1
ATOM 707 C C . ALA A 1 91 ? -7.420 6.723 9.588 1.00 97.25 91 ALA A C 1
ATOM 709 O O . ALA A 1 91 ? -8.615 6.868 9.322 1.00 97.25 91 ALA A O 1
ATOM 710 N N . TYR A 1 92 ? -6.876 5.539 9.856 1.00 96.62 92 TYR A N 1
ATOM 711 C CA . TYR A 1 92 ? -7.590 4.266 9.877 1.00 96.62 92 TYR A CA 1
ATOM 712 C C . TYR A 1 92 ? -7.180 3.443 11.095 1.00 96.62 92 TYR A C 1
ATOM 714 O O . TYR A 1 92 ? -6.130 3.661 11.696 1.00 96.62 92 TYR A O 1
ATOM 722 N N . LYS A 1 93 ? -8.006 2.444 11.410 1.00 96.62 93 LYS A N 1
ATOM 723 C CA . LYS A 1 93 ? -7.693 1.414 12.395 1.00 96.62 93 LYS A CA 1
ATOM 724 C C . LYS A 1 93 ? -7.562 0.061 11.705 1.00 96.62 93 LYS A C 1
ATOM 726 O O . LYS A 1 93 ? -8.523 -0.416 11.102 1.00 96.62 93 LYS A O 1
ATOM 731 N N . ALA A 1 94 ? -6.384 -0.544 11.788 1.00 96.06 94 ALA A N 1
ATOM 732 C CA . ALA A 1 94 ? -6.118 -1.874 11.266 1.00 96.06 94 ALA A CA 1
ATOM 733 C C . ALA A 1 94 ? -6.791 -2.938 12.146 1.00 96.06 94 ALA A C 1
ATOM 735 O O . ALA A 1 94 ? -6.701 -2.901 13.374 1.00 96.06 94 ALA A O 1
ATOM 736 N N . VAL A 1 95 ? -7.472 -3.893 11.510 1.00 94.88 95 VAL A N 1
ATOM 737 C CA . VAL A 1 95 ? -8.165 -4.992 12.189 1.00 94.88 95 VAL A CA 1
ATOM 738 C C . VAL A 1 95 ? -7.856 -6.294 11.459 1.00 94.88 95 VAL A C 1
ATOM 740 O O . VAL A 1 95 ? -8.052 -6.390 10.248 1.00 94.88 95 VAL A O 1
ATOM 743 N N . SER A 1 96 ? -7.373 -7.302 12.190 1.00 92.94 96 SER A N 1
ATO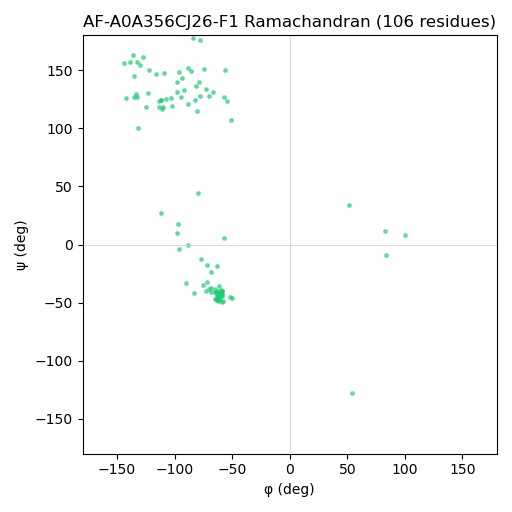M 744 C CA . SER A 1 96 ? -7.245 -8.659 11.658 1.00 92.94 96 SER A CA 1
ATOM 745 C C . SER A 1 96 ? -8.630 -9.270 11.471 1.00 92.94 96 SER A C 1
ATOM 747 O O . SER A 1 96 ? -9.421 -9.302 12.414 1.00 92.94 96 SER A O 1
ATOM 749 N N . ILE A 1 97 ? -8.906 -9.775 10.275 1.00 90.88 97 ILE A N 1
ATOM 750 C CA . ILE A 1 97 ? -10.165 -10.457 9.969 1.00 90.88 97 ILE A CA 1
ATOM 751 C C . ILE A 1 97 ? -10.086 -11.943 10.341 1.00 90.88 97 ILE A C 1
ATOM 753 O O . ILE A 1 97 ? -9.009 -12.537 10.295 1.00 90.88 97 ILE A O 1
ATOM 757 N N . GLY A 1 98 ? -11.224 -12.525 10.722 1.00 88.00 98 GLY A N 1
ATOM 758 C CA . GLY A 1 98 ? -11.368 -13.967 10.957 1.00 88.00 98 GLY A CA 1
ATOM 759 C C . GLY A 1 98 ? -11.648 -14.751 9.669 1.00 88.00 98 GLY A C 1
ATOM 760 O O . GLY A 1 98 ? -11.817 -14.160 8.602 1.00 88.00 98 GLY A O 1
ATOM 761 N N . ASP A 1 99 ? -11.737 -16.077 9.786 1.00 83.44 99 ASP A N 1
ATOM 762 C CA . ASP A 1 99 ? -11.800 -17.002 8.642 1.00 83.44 99 ASP A CA 1
ATOM 763 C C . ASP A 1 99 ? -13.011 -16.764 7.714 1.00 83.44 99 ASP A C 1
ATOM 765 O O . ASP A 1 99 ? -12.851 -16.722 6.496 1.00 83.44 99 ASP A O 1
ATOM 769 N N . GLU A 1 100 ? -14.206 -16.507 8.257 1.00 82.06 100 GLU A N 1
ATOM 770 C CA . GLU A 1 100 ? -15.421 -16.264 7.450 1.00 82.06 100 GLU A CA 1
ATOM 771 C C . GLU A 1 100 ? -15.327 -14.988 6.587 1.00 82.06 100 GLU A C 1
ATOM 773 O O . GLU A 1 100 ? -15.714 -14.961 5.414 1.00 82.06 100 GLU A O 1
ATOM 778 N N . GLU A 1 101 ? -14.789 -13.902 7.155 1.00 85.50 101 GLU A N 1
ATOM 779 C CA . GLU A 1 101 ? -14.578 -12.652 6.414 1.00 85.50 101 GLU A CA 1
ATOM 780 C C . GLU A 1 101 ? -13.424 -12.810 5.412 1.00 85.50 101 GLU A C 1
ATOM 782 O O . GLU A 1 101 ? -13.482 -12.256 4.313 1.00 85.50 101 GLU A O 1
ATOM 787 N N . HIS A 1 102 ? -12.417 -13.625 5.741 1.00 85.06 102 HIS A N 1
ATOM 788 C CA . HIS A 1 102 ? -11.316 -13.942 4.838 1.00 85.06 102 HIS A CA 1
ATOM 789 C C . HIS A 1 102 ? -11.787 -14.665 3.570 1.00 85.06 102 HIS A C 1
ATOM 791 O O . HIS A 1 102 ? -11.403 -14.262 2.472 1.00 85.06 102 HIS A O 1
ATOM 797 N N . GLU A 1 103 ? -12.650 -15.677 3.695 1.00 84.56 103 GLU A N 1
ATOM 798 C CA . GLU A 1 103 ? -13.219 -16.386 2.540 1.00 84.56 103 GLU A CA 1
ATOM 799 C C . GLU A 1 103 ? -14.008 -15.444 1.627 1.00 84.56 103 GLU A C 1
ATOM 801 O O . GLU A 1 103 ? -13.834 -15.467 0.407 1.00 84.56 103 GLU A O 1
ATOM 806 N N . THR A 1 104 ? -14.811 -14.554 2.219 1.00 84.81 104 THR A N 1
ATOM 807 C CA . THR A 1 104 ? -15.580 -13.553 1.468 1.00 84.81 104 THR A CA 1
ATOM 808 C C . THR A 1 104 ? -14.656 -12.669 0.630 1.00 84.81 104 THR A C 1
ATOM 810 O O . THR A 1 104 ? -14.888 -12.497 -0.565 1.00 84.81 104 THR A O 1
ATOM 813 N N . VAL A 1 105 ? -13.589 -12.139 1.235 1.00 84.44 105 VAL A N 1
ATOM 814 C CA . VAL A 1 105 ? -12.631 -11.251 0.557 1.00 84.44 105 VAL A CA 1
ATOM 815 C C . VAL A 1 105 ? -11.816 -11.994 -0.502 1.00 84.44 105 VAL A C 1
ATOM 817 O O . VAL A 1 105 ? -11.549 -11.434 -1.557 1.00 84.44 105 VAL A O 1
ATOM 820 N N . ASN A 1 106 ? -11.440 -13.249 -0.252 1.00 84.12 106 ASN A N 1
ATOM 821 C CA . ASN A 1 106 ? -10.654 -14.050 -1.194 1.00 84.12 106 ASN A CA 1
ATOM 822 C C . ASN A 1 106 ? -11.463 -14.503 -2.427 1.00 84.12 106 ASN A C 1
ATOM 824 O O . ASN A 1 106 ? -10.880 -14.919 -3.425 1.00 84.12 106 ASN A O 1
ATOM 828 N N . SER A 1 107 ? -12.796 -14.448 -2.348 1.00 79.44 107 SER A N 1
ATOM 829 C CA . SER A 1 107 ? -13.717 -14.790 -3.442 1.00 79.44 107 SER A CA 1
ATOM 830 C C . SER A 1 107 ? -14.208 -13.592 -4.272 1.00 79.44 107 SER A C 1
ATOM 832 O O . SER A 1 107 ? -14.941 -13.803 -5.239 1.00 79.44 107 SER A O 1
ATOM 834 N N . ALA A 1 108 ? -13.837 -12.365 -3.884 1.00 72.25 108 ALA A N 1
ATOM 835 C CA . ALA A 1 108 ? -14.202 -11.112 -4.554 1.00 72.25 108 ALA A CA 1
ATOM 836 C C . ALA A 1 108 ? -13.243 -10.769 -5.703 1.00 72.25 108 ALA A C 1
ATOM 838 O O . ALA A 1 108 ? -13.742 -10.253 -6.729 1.00 72.25 108 ALA A O 1
#

Nearest PDB structures (foldseek):
  6ymh-assembly1_AAA  TM=6.400E-01  e=1.110E-03  Escherichia coli K-12
  1jnw-assembly1_A-2  TM=6.359E-01  e=2.528E-03  Escherichia coli
  1wv4-assembly1_A  TM=6.526E-01  e=4.045E-03  Escherichia coli
  1dnl-assembly1_A  TM=6.523E-01  e=4.549E-03  Escherichia coli K-12
  4hmt-assembly1_B  TM=6.097E-01  e=1.474E-02  Pseudomonas fluorescens

Solvent-accessible surface area (backbone atoms only — not comparabl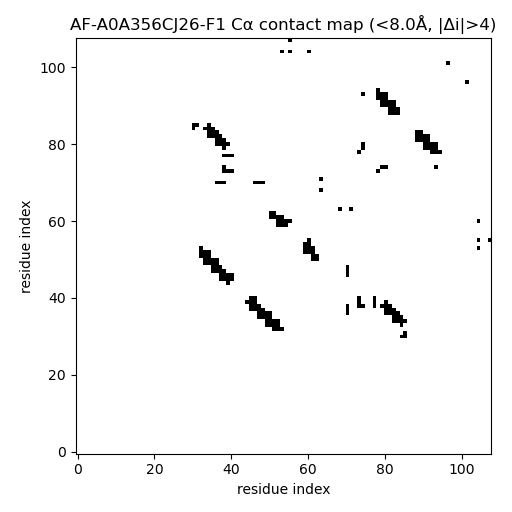e to full-atom values): 6528 Å² total; per-residue (Å²): 112,66,69,61,53,53,51,49,50,53,52,52,50,52,53,52,50,53,52,50,54,51,46,50,65,70,68,46,78,64,63,83,53,39,31,34,42,35,34,49,46,98,87,68,52,76,47,80,42,81,42,59,44,43,76,60,90,97,44,84,44,72,74,93,80,61,85,84,56,63,60,61,57,35,36,75,80,40,31,68,29,40,39,32,46,96,87,49,73,48,83,46,73,60,74,91,76,55,70,72,60,45,54,56,64,76,72,109

Foldseek 3Di:
DVVVVVVVVVVVVVVVVVVVVVVCVVPVDDCVQKKWKWFADPVRDIDIDIFGWQDDPPDTDTDCPDPPNPVVVRCVVPQWIWMADPNDIDIDGDDDDDDVVVVVRVVD

pLDDT: mean 90.48, std 7.98, range [60.16, 98.19]

Radius of gyration: 21.56 Å; Cα contacts (8 Å, |Δi|>4): 111; chains: 1; bounding box: 50×29×64 Å

Mean predicted aligned error: 7.63 Å